Protein AF-A0A521UAE3-F1 (afdb_monomer)

Radius of gyration: 20.03 Å; Cα contacts (8 Å, |Δi|>4): 117; chains: 1; bounding box: 57×24×46 Å

Structure (mmCIF, N/CA/C/O backbone):
data_AF-A0A521UAE3-F1
#
_entry.id   AF-A0A521UAE3-F1
#
loop_
_atom_site.group_PDB
_atom_site.id
_atom_site.type_symbol
_atom_site.label_atom_id
_atom_site.label_alt_id
_atom_site.label_comp_id
_atom_site.label_asym_id
_atom_site.label_entity_id
_atom_site.label_seq_id
_atom_site.pdbx_PDB_ins_code
_atom_site.Cartn_x
_atom_site.Cartn_y
_atom_site.Cartn_z
_atom_site.occupancy
_atom_site.B_iso_or_equiv
_atom_site.auth_seq_id
_atom_site.auth_comp_id
_atom_site.auth_asym_id
_atom_site.auth_atom_id
_atom_site.pdbx_PDB_model_num
ATOM 1 N N . MET A 1 1 ? -32.110 -10.353 19.667 1.00 49.69 1 MET A N 1
ATOM 2 C CA . MET A 1 1 ? -31.550 -10.162 18.312 1.00 49.69 1 MET A CA 1
ATOM 3 C C . MET A 1 1 ? -30.047 -10.007 18.468 1.00 49.69 1 MET A C 1
ATOM 5 O O . MET A 1 1 ? -29.637 -9.076 19.147 1.00 49.69 1 MET A O 1
ATOM 9 N N . ALA A 1 2 ? -29.247 -10.955 17.979 1.00 58.59 2 ALA A N 1
ATOM 10 C CA . ALA A 1 2 ? -27.790 -10.883 18.096 1.00 58.59 2 ALA A CA 1
ATOM 11 C C . ALA A 1 2 ? -27.262 -9.827 17.115 1.00 58.59 2 ALA A C 1
ATOM 13 O O . ALA A 1 2 ? -27.478 -9.950 15.913 1.00 58.59 2 ALA A O 1
ATOM 14 N N . GLN A 1 3 ? -26.626 -8.775 17.629 1.00 68.06 3 GLN A N 1
ATOM 15 C CA . GLN A 1 3 ? -25.925 -7.787 16.812 1.00 68.06 3 GLN A CA 1
ATOM 16 C C . GLN A 1 3 ? -24.467 -8.231 16.737 1.00 68.06 3 GLN A C 1
ATOM 18 O O . GLN A 1 3 ? -23.795 -8.321 17.764 1.00 68.06 3 GLN A O 1
ATOM 23 N N . ILE A 1 4 ? -24.012 -8.607 15.545 1.00 73.38 4 ILE A N 1
ATOM 24 C CA . ILE A 1 4 ? -22.643 -9.074 15.333 1.00 73.38 4 ILE A CA 1
ATOM 25 C C . ILE A 1 4 ? -21.811 -7.860 14.931 1.00 73.38 4 ILE A C 1
ATOM 27 O O . ILE A 1 4 ? -22.004 -7.304 13.853 1.00 73.38 4 ILE A O 1
ATOM 31 N N . THR A 1 5 ? -20.899 -7.451 15.809 1.00 79.81 5 THR A N 1
ATOM 32 C CA . THR A 1 5 ? -19.968 -6.350 15.550 1.00 79.81 5 THR A CA 1
ATOM 33 C C . THR A 1 5 ? -18.607 -6.924 15.196 1.00 79.81 5 THR A C 1
ATOM 35 O O . THR A 1 5 ? -17.999 -7.644 15.986 1.00 79.81 5 THR A O 1
ATOM 38 N N . TYR A 1 6 ? -18.120 -6.588 14.008 1.00 77.25 6 TYR A N 1
ATOM 39 C CA . TYR A 1 6 ? -16.789 -6.940 13.540 1.00 77.25 6 TYR A CA 1
ATOM 40 C C . TYR A 1 6 ? -15.845 -5.782 13.841 1.00 77.25 6 TYR A C 1
ATOM 42 O O . TYR A 1 6 ? -16.052 -4.666 13.361 1.00 77.25 6 TYR A O 1
ATOM 50 N N . GLN A 1 7 ? -14.814 -6.050 14.636 1.00 79.44 7 GLN A N 1
ATOM 51 C CA . GLN A 1 7 ? -13.754 -5.097 14.939 1.00 79.44 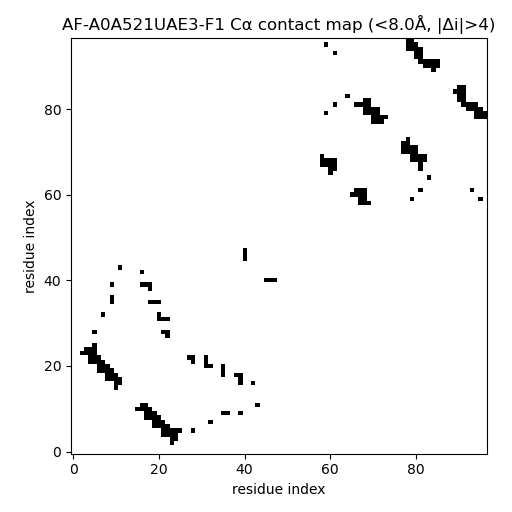7 GLN A CA 1
ATOM 52 C C . GLN A 1 7 ? -12.437 -5.604 14.361 1.00 79.44 7 GLN A C 1
ATOM 54 O O . GLN A 1 7 ? -12.053 -6.747 14.601 1.00 79.44 7 GLN A O 1
ATOM 59 N N . VAL A 1 8 ? -11.743 -4.744 13.619 1.00 79.69 8 VAL A N 1
ATOM 60 C CA . VAL A 1 8 ? -10.390 -5.006 13.128 1.00 79.69 8 VAL A CA 1
ATOM 61 C C . VAL A 1 8 ? -9.474 -3.891 13.598 1.00 79.69 8 VAL A C 1
ATOM 63 O O . VAL A 1 8 ? -9.773 -2.716 13.392 1.00 79.69 8 VAL A O 1
ATOM 66 N N . THR A 1 9 ? -8.360 -4.269 14.216 1.00 77.56 9 THR A N 1
ATOM 67 C CA . THR A 1 9 ? -7.340 -3.343 14.704 1.00 77.56 9 THR A CA 1
ATOM 68 C C . THR A 1 9 ? -6.030 -3.638 13.983 1.00 77.56 9 THR A C 1
ATOM 70 O O . THR A 1 9 ? -5.554 -4.770 13.999 1.00 77.56 9 THR A O 1
ATOM 73 N N . LEU A 1 10 ? -5.477 -2.620 13.328 1.00 74.38 10 LEU A N 1
ATOM 74 C CA . LEU A 1 10 ? -4.158 -2.631 12.702 1.00 74.38 10 LEU A CA 1
ATOM 75 C C . LEU A 1 10 ? -3.235 -1.782 13.571 1.00 74.38 10 LEU A C 1
ATOM 77 O O . LEU A 1 10 ? -3.505 -0.597 13.757 1.00 74.38 10 LEU A O 1
ATOM 81 N N . SER A 1 11 ? -2.173 -2.380 14.097 1.00 76.12 11 SER A N 1
ATOM 82 C CA . SER A 1 11 ? -1.199 -1.703 14.955 1.00 76.12 11 SER A CA 1
ATOM 83 C C . SER A 1 11 ? 0.185 -1.805 14.334 1.00 76.12 11 SER A C 1
ATOM 85 O O . SER A 1 11 ? 0.518 -2.841 13.760 1.00 76.12 11 SER A O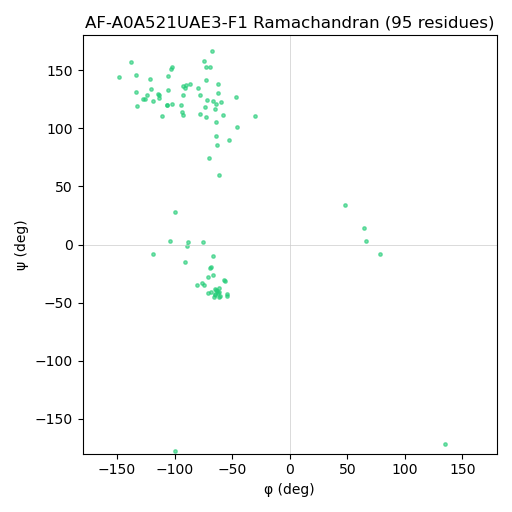 1
ATOM 87 N N . THR A 1 12 ? 0.985 -0.747 14.448 1.00 74.12 12 THR A N 1
ATOM 88 C CA . THR A 1 12 ? 2.388 -0.779 14.022 1.00 74.12 12 THR A CA 1
ATOM 89 C C . THR A 1 12 ? 3.246 -1.608 14.974 1.00 74.12 12 THR A C 1
ATOM 91 O O . THR A 1 12 ? 2.947 -1.692 16.165 1.00 74.12 12 THR A O 1
ATOM 94 N N . ASP A 1 13 ? 4.338 -2.177 14.456 1.00 68.69 13 ASP A N 1
ATOM 95 C CA . ASP A 1 13 ? 5.398 -2.833 15.244 1.00 68.69 13 ASP A CA 1
ATOM 96 C C . ASP A 1 13 ? 5.960 -1.894 16.330 1.00 68.69 13 ASP A C 1
ATOM 98 O O . ASP A 1 13 ? 6.051 -2.263 17.498 1.00 68.69 13 ASP A O 1
ATOM 102 N N . ASP A 1 14 ? 6.184 -0.624 15.981 1.00 69.25 14 ASP A N 1
ATOM 103 C CA . ASP A 1 14 ? 6.570 0.435 16.918 1.00 69.25 14 ASP A CA 1
ATOM 104 C C . ASP A 1 14 ? 5.488 0.820 17.952 1.00 69.25 14 ASP A C 1
ATOM 106 O O . ASP A 1 14 ? 5.745 1.648 18.829 1.00 69.25 14 ASP A O 1
ATOM 110 N N . GLY A 1 15 ? 4.246 0.341 17.811 1.00 69.50 15 GLY A N 1
ATOM 111 C CA . GLY A 1 15 ? 3.106 0.692 18.671 1.00 69.50 15 GLY A CA 1
ATOM 112 C C . GLY A 1 15 ? 2.631 2.153 18.590 1.00 69.50 15 GLY A C 1
ATOM 113 O O . GLY A 1 15 ? 1.717 2.544 19.314 1.00 69.50 15 GLY A O 1
ATOM 114 N N . LYS A 1 16 ? 3.230 2.977 17.722 1.00 69.31 16 LYS A N 1
ATOM 115 C CA . LYS A 1 16 ? 2.948 4.423 17.593 1.00 69.31 16 LYS A CA 1
ATOM 116 C C . LYS A 1 16 ? 1.587 4.731 16.972 1.00 69.31 16 LYS A C 1
ATOM 118 O O . LYS A 1 16 ? 1.019 5.783 17.251 1.00 69.31 16 LYS A O 1
ATOM 123 N N . PHE A 1 17 ? 1.071 3.833 16.137 1.00 73.00 17 PHE A N 1
ATOM 124 C CA . PHE A 1 17 ? -0.179 4.034 15.418 1.00 73.00 17 PHE A CA 1
ATOM 125 C C . PHE A 1 17 ? -1.047 2.785 15.521 1.00 73.00 17 PHE A C 1
ATOM 127 O O . PHE A 1 17 ? -0.586 1.670 15.276 1.00 73.00 17 PHE A O 1
ATOM 134 N N . ALA A 1 18 ? -2.314 2.986 15.876 1.00 73.06 18 ALA A N 1
ATOM 135 C CA . ALA A 1 18 ? -3.323 1.941 15.913 1.00 73.06 18 ALA A CA 1
ATOM 136 C C . ALA A 1 18 ? -4.585 2.445 15.211 1.00 73.06 18 ALA A C 1
ATOM 138 O O . ALA A 1 18 ? -5.193 3.430 15.633 1.00 73.06 18 ALA A O 1
ATOM 139 N N . VAL A 1 19 ? -4.984 1.769 14.138 1.00 77.50 19 VAL A N 1
ATOM 140 C CA . VAL A 1 19 ? -6.205 2.072 13.388 1.00 77.50 19 VAL A CA 1
ATOM 141 C C . VAL A 1 19 ? -7.225 0.989 13.699 1.00 77.50 19 VAL A C 1
ATOM 143 O O . VAL A 1 19 ? -6.985 -0.191 13.449 1.00 77.50 19 VAL A O 1
ATOM 146 N N . THR A 1 20 ? -8.369 1.384 14.255 1.00 78.00 20 THR A N 1
ATOM 147 C CA . THR A 1 20 ? -9.461 0.460 14.580 1.00 78.00 20 THR A CA 1
ATOM 148 C C . THR A 1 20 ? -10.670 0.766 13.713 1.00 78.00 20 THR A C 1
ATOM 150 O O . THR A 1 20 ? -11.157 1.893 13.690 1.00 78.00 20 THR A O 1
ATOM 153 N N . ALA A 1 21 ? -11.168 -0.251 13.019 1.00 77.75 21 ALA A N 1
ATOM 154 C CA . ALA A 1 21 ? -12.393 -0.193 12.242 1.00 77.75 21 ALA A CA 1
ATOM 155 C C . ALA A 1 21 ? -13.444 -1.109 12.875 1.00 77.75 21 ALA A C 1
ATOM 157 O O . ALA A 1 21 ? -13.179 -2.285 13.125 1.00 77.75 21 ALA A O 1
ATOM 158 N N . GLN A 1 22 ? -14.639 -0.572 13.124 1.00 77.50 22 GLN A N 1
ATOM 159 C CA . GLN A 1 22 ? -15.781 -1.310 13.661 1.00 77.50 22 GLN A CA 1
ATOM 160 C C . GLN A 1 22 ? -16.945 -1.231 12.678 1.00 77.50 22 GLN A C 1
ATOM 162 O O . GLN A 1 22 ? -17.267 -0.160 12.165 1.00 77.50 22 GLN A O 1
ATOM 167 N N . THR A 1 23 ? -17.587 -2.361 12.406 1.00 78.81 23 THR A N 1
ATOM 168 C CA . THR A 1 23 ? -18.784 -2.396 11.564 1.00 78.81 23 THR A CA 1
ATOM 169 C C . THR A 1 23 ? -19.734 -3.506 11.996 1.00 78.81 23 THR A C 1
ATOM 171 O O . THR A 1 23 ? -19.306 -4.575 12.424 1.00 78.81 23 THR A O 1
ATOM 174 N N . GLY A 1 24 ? -21.037 -3.238 11.900 1.00 78.38 24 GLY A N 1
ATOM 175 C CA . GLY A 1 24 ? -22.100 -4.213 12.165 1.00 78.38 24 GLY A CA 1
ATOM 176 C C . GLY A 1 24 ? -22.501 -5.040 10.939 1.00 78.38 24 GLY A C 1
ATOM 177 O O . GLY A 1 24 ? -23.437 -5.828 11.026 1.00 78.38 24 GLY A O 1
ATOM 178 N N . ASP A 1 25 ? -21.833 -4.843 9.796 1.00 77.56 25 ASP A N 1
ATOM 179 C CA . ASP A 1 25 ? -22.155 -5.511 8.537 1.00 77.56 25 ASP A CA 1
ATOM 180 C C . ASP A 1 25 ? -20.921 -6.230 7.943 1.00 77.56 25 ASP A C 1
ATOM 182 O O . ASP A 1 25 ? -19.886 -5.595 7.716 1.00 77.56 25 ASP A O 1
ATOM 186 N N . PRO A 1 26 ? -21.004 -7.543 7.650 1.00 71.00 26 PRO A N 1
ATOM 187 C CA . PRO A 1 26 ? -19.870 -8.336 7.173 1.00 71.00 26 PRO A CA 1
ATOM 188 C C . PRO A 1 26 ? -19.368 -7.940 5.774 1.00 71.00 26 PRO A C 1
ATOM 190 O O . PRO A 1 26 ? -18.192 -8.145 5.474 1.00 71.00 26 PRO A O 1
ATOM 193 N N . GLN A 1 27 ? -20.208 -7.362 4.906 1.00 73.75 27 GLN A N 1
ATOM 194 C CA . GLN A 1 27 ? -19.756 -6.871 3.593 1.00 73.75 27 GLN A CA 1
ATOM 195 C C . GLN A 1 27 ? -18.962 -5.568 3.728 1.00 73.75 27 GLN A C 1
ATOM 197 O O . GLN A 1 27 ? -17.962 -5.349 3.038 1.00 73.75 27 GLN A O 1
ATOM 202 N N . SER A 1 28 ? -19.360 -4.732 4.679 1.00 76.62 28 SER A N 1
ATOM 203 C CA . SER A 1 28 ? -18.712 -3.462 4.987 1.00 76.62 28 SER A CA 1
ATOM 204 C C . SER A 1 28 ? -17.328 -3.636 5.622 1.00 76.62 28 SER A C 1
ATOM 206 O O . SER A 1 28 ? -16.493 -2.740 5.488 1.00 76.62 28 SER A O 1
ATOM 208 N N . VAL A 1 29 ? -17.025 -4.805 6.207 1.00 77.56 29 VAL A N 1
ATOM 209 C CA . VAL A 1 29 ? -15.699 -5.131 6.775 1.00 77.56 29 VAL A CA 1
ATOM 210 C C . VAL A 1 29 ? -14.585 -4.944 5.748 1.00 77.56 29 VAL A C 1
ATOM 212 O O . VAL A 1 29 ? -13.572 -4.329 6.060 1.00 77.56 29 VAL A O 1
ATOM 215 N N . LYS A 1 30 ? -14.766 -5.402 4.501 1.00 75.31 30 LYS A N 1
ATOM 216 C CA . LYS A 1 30 ? -13.731 -5.278 3.456 1.00 75.31 30 LYS A CA 1
ATOM 217 C C . LYS A 1 30 ? -13.412 -3.821 3.122 1.00 75.31 30 LYS A C 1
ATOM 219 O O . LYS A 1 30 ? -12.251 -3.471 2.930 1.00 75.31 30 LYS A O 1
ATOM 224 N N . ARG A 1 31 ? -14.439 -2.968 3.070 1.00 77.38 31 ARG A N 1
ATOM 225 C CA . ARG A 1 31 ? -14.285 -1.532 2.782 1.00 77.38 31 ARG A CA 1
ATOM 226 C C . ARG A 1 31 ? -13.628 -0.810 3.952 1.00 77.38 31 ARG A C 1
ATOM 228 O O . ARG A 1 31 ? -12.734 0.003 3.744 1.00 77.38 31 ARG A O 1
ATOM 235 N N . ALA A 1 32 ? -14.039 -1.153 5.170 1.00 79.88 32 ALA A N 1
ATOM 236 C CA . ALA A 1 32 ? -13.462 -0.612 6.390 1.00 79.88 32 ALA A CA 1
ATOM 237 C C . ALA A 1 32 ? -11.984 -1.016 6.541 1.00 79.88 32 ALA A C 1
ATOM 239 O O . ALA A 1 32 ? -11.156 -0.182 6.891 1.00 79.88 32 ALA A O 1
ATOM 240 N N . LEU A 1 33 ? -11.635 -2.255 6.176 1.00 78.31 33 LEU A N 1
ATOM 241 C CA . LEU A 1 33 ? -10.257 -2.745 6.147 1.00 78.31 33 LEU A CA 1
ATOM 242 C C . LEU A 1 33 ? -9.406 -2.017 5.098 1.00 78.31 33 LEU A C 1
ATOM 244 O O . LEU A 1 33 ? -8.278 -1.635 5.389 1.00 78.31 33 LEU A O 1
ATOM 248 N N . ALA A 1 34 ? -9.945 -1.801 3.893 1.00 78.69 34 ALA A N 1
ATOM 249 C CA . ALA A 1 34 ? -9.250 -1.067 2.836 1.00 78.69 34 ALA A CA 1
ATOM 250 C C . ALA A 1 34 ? -8.932 0.376 3.263 1.00 78.69 34 ALA A C 1
ATOM 252 O O . ALA A 1 34 ? -7.806 0.834 3.087 1.00 78.69 34 ALA A O 1
ATOM 253 N N . GLY A 1 35 ? -9.896 1.061 3.890 1.00 78.19 35 GLY A N 1
ATOM 254 C CA . GLY A 1 35 ? -9.683 2.401 4.442 1.00 78.19 35 GLY A CA 1
ATOM 255 C C . GLY A 1 35 ? -8.690 2.412 5.606 1.00 78.19 35 GLY A C 1
ATOM 256 O O . GLY A 1 35 ? -7.776 3.231 5.623 1.00 78.19 35 GLY A O 1
ATOM 257 N N . ALA A 1 36 ? -8.815 1.469 6.545 1.00 79.00 36 ALA A N 1
ATOM 258 C CA . ALA A 1 36 ? -7.900 1.359 7.679 1.00 79.00 36 ALA A CA 1
ATOM 259 C C . ALA A 1 36 ? -6.454 1.098 7.231 1.00 79.00 36 ALA A C 1
ATOM 261 O O . ALA A 1 36 ? -5.524 1.671 7.794 1.00 79.00 36 ALA A O 1
ATOM 262 N N . ARG A 1 37 ? -6.271 0.292 6.178 1.00 77.94 37 ARG A N 1
ATOM 263 C CA . ARG A 1 37 ? -4.962 0.032 5.578 1.00 77.94 37 ARG A CA 1
ATOM 264 C C . ARG A 1 37 ? -4.380 1.259 4.887 1.00 77.94 37 ARG A C 1
ATOM 266 O O . ARG A 1 37 ? -3.206 1.533 5.063 1.00 77.94 37 ARG A O 1
ATOM 273 N N . GLN A 1 38 ? -5.193 2.035 4.175 1.00 77.94 38 GLN A N 1
ATOM 274 C CA . GLN A 1 38 ? -4.719 3.267 3.542 1.00 77.94 38 GLN A CA 1
ATOM 275 C C . GLN A 1 38 ? -4.226 4.296 4.572 1.00 77.94 38 GLN A C 1
ATOM 277 O O . GLN A 1 38 ? -3.186 4.912 4.367 1.00 77.94 38 GLN A O 1
ATOM 282 N N . ILE A 1 39 ? -4.949 4.452 5.686 1.00 79.88 39 ILE A N 1
ATOM 283 C CA . ILE A 1 39 ? -4.538 5.331 6.791 1.00 79.88 39 ILE A CA 1
ATOM 284 C C . ILE A 1 39 ? -3.248 4.804 7.431 1.00 79.88 39 ILE A C 1
ATOM 286 O O . ILE A 1 39 ? -2.337 5.572 7.716 1.00 79.88 39 ILE A O 1
ATOM 290 N N . TYR A 1 40 ? -3.152 3.490 7.632 1.00 74.94 40 TYR A N 1
ATOM 291 C CA . TYR A 1 40 ? -1.951 2.854 8.166 1.00 74.94 40 TYR A CA 1
ATOM 292 C C . TYR A 1 40 ? -0.724 3.062 7.259 1.00 74.94 40 TYR A C 1
ATOM 294 O O . TYR A 1 40 ? 0.334 3.441 7.757 1.00 74.94 40 TYR A O 1
ATOM 302 N N . ASP A 1 41 ? -0.863 2.881 5.943 1.00 75.12 41 ASP A N 1
ATOM 303 C CA . ASP A 1 41 ? 0.212 3.099 4.962 1.00 75.12 41 ASP A CA 1
ATOM 304 C C . ASP A 1 41 ? 0.683 4.568 4.969 1.00 75.12 41 ASP A C 1
ATOM 306 O O . ASP A 1 41 ? 1.879 4.848 4.918 1.00 75.12 41 ASP A O 1
ATOM 310 N N . GLU A 1 42 ? -0.250 5.522 5.081 1.00 73.69 42 GLU A N 1
ATOM 311 C CA . GLU A 1 42 ? 0.072 6.953 5.166 1.00 73.69 42 GLU A CA 1
ATOM 312 C C . GLU A 1 42 ? 0.857 7.297 6.443 1.00 73.69 42 GLU A C 1
ATOM 314 O O . GLU A 1 42 ? 1.789 8.099 6.401 1.00 73.69 42 GLU A O 1
ATOM 319 N N . LEU A 1 43 ? 0.523 6.658 7.568 1.00 74.12 43 LEU A N 1
ATOM 320 C CA . LEU A 1 43 ? 1.189 6.877 8.856 1.00 74.12 43 LEU A CA 1
ATOM 321 C C . LEU A 1 43 ? 2.561 6.200 8.953 1.00 74.12 43 LEU A C 1
ATOM 323 O O . LEU A 1 43 ? 3.454 6.708 9.630 1.00 74.12 43 LEU A O 1
ATOM 327 N N . THR A 1 44 ? 2.727 5.049 8.307 1.00 70.19 44 THR A N 1
ATOM 328 C CA . THR A 1 44 ? 3.971 4.263 8.346 1.00 70.19 44 THR A CA 1
ATOM 329 C C . THR A 1 44 ? 4.945 4.620 7.233 1.00 70.19 44 THR A C 1
ATOM 331 O O . THR A 1 44 ? 6.121 4.270 7.316 1.00 70.19 44 THR A O 1
ATOM 334 N N . GLY A 1 45 ? 4.487 5.332 6.200 1.00 62.44 45 GLY A N 1
ATOM 335 C CA . GLY A 1 45 ? 5.306 5.651 5.036 1.00 62.44 45 GLY A CA 1
ATOM 336 C C . GLY A 1 45 ? 5.724 4.411 4.242 1.00 62.44 45 GLY A C 1
ATOM 337 O O . GLY A 1 45 ? 6.623 4.509 3.405 1.00 62.44 45 GLY A O 1
ATOM 338 N N . GLU A 1 46 ? 5.096 3.254 4.483 1.00 54.12 46 GLU A N 1
ATOM 339 C CA . GLU A 1 46 ?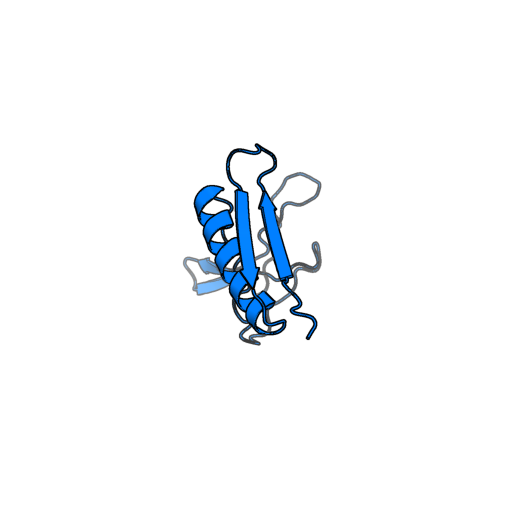 5.314 2.061 3.676 1.00 54.12 46 GLU A CA 1
ATOM 340 C C . GLU A 1 46 ? 4.794 2.350 2.257 1.00 54.12 46 GLU A C 1
ATOM 342 O O . GLU A 1 46 ? 3.608 2.645 2.069 1.00 54.12 46 GLU A O 1
ATOM 347 N N . PRO A 1 47 ? 5.662 2.341 1.226 1.00 49.19 47 PRO A N 1
ATOM 348 C CA . PRO A 1 47 ? 5.238 2.678 -0.117 1.00 49.19 47 PRO A CA 1
ATOM 349 C C . PRO A 1 47 ? 4.224 1.639 -0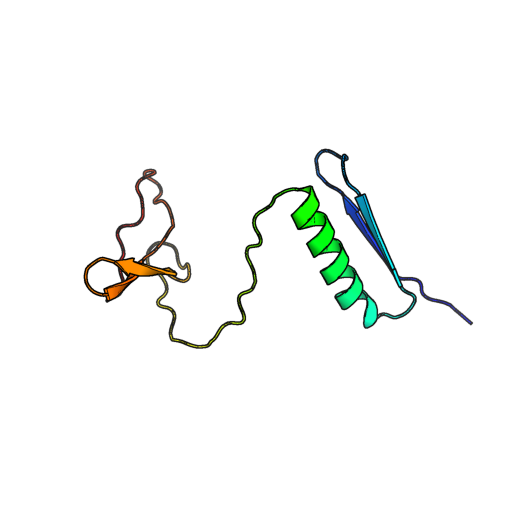.580 1.00 49.19 47 PRO A C 1
ATOM 351 O O . PRO A 1 47 ? 4.529 0.448 -0.672 1.00 49.19 47 PRO A O 1
ATOM 354 N N . GLN A 1 48 ? 3.023 2.120 -0.906 1.00 47.34 48 GLN A N 1
ATOM 355 C CA . GLN A 1 48 ? 1.973 1.346 -1.547 1.00 47.34 48 GLN A CA 1
ATOM 356 C C . GLN A 1 48 ? 2.556 0.542 -2.713 1.00 47.34 48 GLN A C 1
ATOM 358 O O . GLN A 1 48 ? 2.710 1.041 -3.832 1.00 47.34 48 GLN A O 1
ATOM 363 N N . SER A 1 49 ? 2.783 -0.747 -2.481 1.00 45.81 49 SER A N 1
ATOM 364 C CA . SER A 1 49 ? 2.756 -1.739 -3.544 1.00 45.81 49 SER A CA 1
ATOM 365 C C . SER A 1 49 ? 1.294 -1.857 -3.945 1.00 45.81 49 SER A C 1
ATOM 367 O O . SER A 1 49 ? 0.593 -2.774 -3.525 1.00 45.81 49 SER A O 1
ATOM 369 N N . LYS A 1 50 ? 0.787 -0.847 -4.663 1.00 45.59 50 LYS A N 1
ATOM 370 C CA . LYS A 1 50 ? -0.556 -0.869 -5.233 1.00 45.59 50 LYS A CA 1
ATOM 371 C C . LYS A 1 50 ? -0.713 -2.229 -5.914 1.00 45.59 50 LYS A C 1
ATOM 373 O O . LYS A 1 50 ? 0.115 -2.540 -6.776 1.00 45.59 50 LYS A O 1
ATOM 378 N N . PRO A 1 51 ? -1.760 -3.013 -5.618 1.00 43.94 51 PRO A N 1
ATOM 379 C CA . PRO A 1 51 ? -2.275 -3.955 -6.590 1.00 43.94 51 PRO A CA 1
ATOM 380 C C . PRO A 1 51 ? -2.764 -3.082 -7.743 1.00 43.94 51 PRO A C 1
ATOM 382 O O . PRO A 1 51 ? -3.891 -2.592 -7.755 1.00 43.94 51 PRO A O 1
ATOM 385 N N . LYS A 1 52 ? -1.849 -2.741 -8.652 1.00 46.47 52 LYS A N 1
ATOM 386 C CA . LYS A 1 52 ? -2.200 -2.120 -9.912 1.00 46.47 52 LYS A CA 1
ATOM 387 C C . LYS A 1 52 ? -3.005 -3.204 -10.598 1.00 46.47 52 LYS A C 1
ATOM 389 O O . LYS A 1 52 ? -2.446 -4.241 -10.950 1.00 46.47 52 LYS A O 1
ATOM 394 N N . GLU A 1 53 ? -4.315 -2.989 -10.621 1.00 44.41 53 GLU A N 1
ATOM 395 C CA . GLU A 1 53 ? -5.278 -3.716 -11.428 1.00 44.41 53 GLU A CA 1
ATOM 396 C C . GLU A 1 53 ? -4.566 -4.171 -12.699 1.00 44.41 53 GLU A C 1
ATOM 398 O O . GLU A 1 53 ? -4.066 -3.348 -13.474 1.00 44.41 53 GLU A O 1
ATOM 403 N N . GLN A 1 54 ? -4.367 -5.486 -12.784 1.00 43.41 54 GLN A N 1
ATOM 404 C CA . GLN A 1 54 ? -3.638 -6.136 -13.854 1.00 43.41 54 GLN A CA 1
ATOM 405 C C . GLN A 1 54 ? -4.433 -5.886 -15.128 1.00 43.41 54 GLN A C 1
ATOM 407 O O . GLN A 1 54 ? -5.351 -6.629 -15.464 1.00 43.41 54 GLN A O 1
ATOM 412 N N . ILE A 1 55 ? -4.076 -4.825 -15.847 1.00 42.81 55 ILE A N 1
ATOM 413 C CA . ILE A 1 55 ? -4.251 -4.828 -17.287 1.00 42.81 55 ILE A CA 1
ATOM 414 C C . ILE A 1 55 ? -3.442 -6.046 -17.735 1.00 42.81 55 ILE A C 1
ATOM 416 O O . ILE A 1 55 ? -2.225 -6.076 -17.550 1.00 42.81 55 ILE A O 1
ATOM 420 N N . GLN A 1 56 ? -4.147 -7.074 -18.207 1.00 47.75 56 GLN A N 1
ATOM 421 C CA . GLN A 1 56 ? -3.627 -8.258 -18.895 1.00 47.75 56 GLN A CA 1
ATOM 422 C C . GLN A 1 56 ? -2.924 -7.836 -20.195 1.00 47.75 56 GLN A C 1
ATOM 424 O O . GLN A 1 56 ? -3.322 -8.187 -21.297 1.00 47.75 56 GLN A O 1
ATOM 429 N N . GLU A 1 57 ? -1.896 -7.007 -20.082 1.00 55.38 57 GLU A N 1
ATOM 430 C CA . GLU A 1 57 ? -0.801 -7.018 -21.032 1.00 55.38 57 GLU A CA 1
ATOM 431 C C . GLU A 1 57 ? 0.078 -8.196 -20.599 1.00 55.38 57 GLU A C 1
ATOM 433 O O . GLU A 1 57 ? 0.298 -8.373 -19.403 1.00 55.38 57 GLU A O 1
ATOM 438 N N . ASP A 1 58 ? 0.527 -9.036 -21.530 1.00 69.06 58 ASP A N 1
ATOM 439 C CA . ASP A 1 58 ? 1.504 -10.103 -21.287 1.00 69.06 58 ASP A CA 1
ATOM 440 C C . ASP A 1 58 ? 2.750 -9.512 -20.597 1.00 69.06 58 ASP A C 1
ATOM 442 O O . ASP A 1 58 ? 3.670 -9.017 -21.250 1.00 69.06 58 ASP A O 1
ATOM 446 N N . ILE A 1 59 ? 2.759 -9.474 -19.261 1.00 77.75 59 ILE A N 1
ATOM 447 C CA . ILE A 1 59 ? 3.910 -9.018 -18.485 1.00 77.75 59 ILE A CA 1
ATOM 448 C C . ILE A 1 59 ? 4.896 -10.186 -18.486 1.00 77.75 59 ILE A C 1
ATOM 450 O O . ILE A 1 59 ? 4.606 -11.213 -17.864 1.00 77.75 59 ILE A O 1
ATOM 454 N N . PRO A 1 60 ? 6.062 -10.062 -19.143 1.00 80.75 60 PRO A N 1
ATOM 455 C CA . PRO A 1 60 ? 7.049 -11.122 -19.117 1.00 80.75 60 PRO A CA 1
ATOM 456 C C . PRO A 1 60 ? 7.525 -11.338 -17.680 1.00 80.75 60 PRO A C 1
ATOM 458 O O . PRO A 1 60 ? 7.750 -10.395 -16.914 1.00 80.75 60 PRO A O 1
ATOM 461 N N . VAL A 1 61 ? 7.664 -12.606 -17.311 1.00 84.38 61 VAL A N 1
ATOM 462 C CA . VAL A 1 61 ? 8.203 -13.023 -16.018 1.00 84.38 61 VAL A CA 1
ATOM 463 C C . VAL A 1 61 ? 9.702 -13.243 -16.178 1.00 84.38 61 VAL A C 1
ATOM 465 O O . VAL A 1 61 ? 10.154 -13.839 -17.155 1.00 84.38 61 VAL A O 1
ATOM 468 N N . CYS A 1 62 ? 10.492 -12.760 -15.221 1.00 84.81 62 CYS A N 1
ATOM 469 C CA . CYS A 1 62 ? 11.925 -13.027 -15.214 1.00 84.81 62 CYS A CA 1
ATOM 470 C C . CYS A 1 62 ? 12.182 -14.504 -14.849 1.00 84.81 62 CYS A C 1
ATOM 472 O O . CYS A 1 62 ? 11.753 -14.906 -13.767 1.00 84.81 62 CYS A O 1
ATOM 474 N N . PRO A 1 63 ? 12.907 -15.294 -15.667 1.00 82.75 63 PRO A N 1
ATOM 475 C CA . PRO A 1 63 ? 13.165 -16.712 -15.390 1.00 82.75 63 PRO A CA 1
ATOM 476 C C . PRO A 1 63 ? 14.096 -16.943 -14.188 1.00 82.75 63 PRO A C 1
ATOM 478 O O . PRO A 1 63 ? 14.095 -18.025 -13.617 1.00 82.75 63 PRO A O 1
ATOM 481 N N . GLU A 1 64 ? 14.866 -15.926 -13.787 1.00 82.00 64 GLU A N 1
ATOM 482 C CA . GLU A 1 64 ? 15.805 -16.013 -12.658 1.00 82.00 64 GLU A CA 1
ATOM 483 C C . GLU A 1 64 ? 15.101 -15.845 -11.300 1.00 82.00 64 GLU A C 1
ATOM 485 O O . GLU A 1 64 ? 15.484 -16.464 -10.313 1.00 82.00 64 GLU A O 1
ATOM 490 N N . HIS A 1 65 ? 14.066 -14.999 -11.234 1.00 81.62 65 HIS A N 1
ATOM 491 C CA . HIS A 1 65 ? 13.408 -14.618 -9.973 1.00 81.62 65 HIS A CA 1
ATOM 492 C C . HIS A 1 65 ? 11.929 -15.014 -9.907 1.00 81.62 65 HIS A C 1
ATOM 494 O O . HIS A 1 65 ? 11.289 -14.830 -8.871 1.00 81.62 65 HIS A O 1
ATOM 500 N N . ASN A 1 66 ? 11.358 -15.495 -11.015 1.00 83.56 66 ASN A N 1
ATOM 501 C CA . ASN A 1 66 ? 9.925 -15.729 -11.190 1.00 83.56 66 ASN A CA 1
ATOM 502 C C . ASN A 1 66 ? 9.053 -14.539 -10.744 1.00 83.56 66 ASN A C 1
ATOM 504 O O . ASN A 1 66 ? 7.951 -14.713 -10.228 1.00 83.56 66 ASN A O 1
ATOM 508 N N . GLN A 1 67 ? 9.555 -13.316 -10.939 1.00 79.75 67 GLN A N 1
ATOM 509 C CA . GLN A 1 67 ? 8.847 -12.074 -10.629 1.00 79.75 67 GLN A CA 1
ATOM 510 C C . GLN A 1 67 ? 8.368 -11.387 -11.915 1.00 79.75 67 GLN A C 1
ATOM 512 O O . GLN A 1 67 ? 9.086 -11.427 -12.926 1.00 79.75 67 GLN A O 1
ATOM 517 N N . PRO A 1 68 ? 7.194 -10.727 -11.890 1.00 83.44 68 PRO A N 1
ATOM 518 C CA . PRO A 1 68 ? 6.721 -9.928 -13.013 1.00 83.44 68 PRO A CA 1
ATOM 519 C C . PRO A 1 68 ? 7.692 -8.774 -13.276 1.00 83.44 68 PRO A C 1
ATOM 521 O O . PRO A 1 68 ? 8.101 -8.055 -12.360 1.00 83.44 68 PRO A O 1
ATOM 524 N N . MET A 1 69 ? 8.092 -8.605 -14.534 1.00 86.00 69 MET A N 1
ATOM 525 C CA . MET A 1 69 ? 9.007 -7.535 -14.916 1.00 86.00 69 MET A CA 1
ATOM 526 C C . MET A 1 69 ? 8.301 -6.179 -14.924 1.00 86.00 69 MET A C 1
ATOM 528 O O . MET A 1 69 ? 7.082 -6.077 -15.061 1.00 86.00 69 MET A O 1
ATOM 532 N N . VAL A 1 70 ? 9.083 -5.107 -14.810 1.00 84.69 70 VAL A N 1
ATOM 533 C CA . VAL A 1 70 ? 8.561 -3.738 -14.838 1.00 84.69 70 VAL A CA 1
ATOM 534 C C . VAL A 1 70 ? 8.892 -3.100 -16.182 1.00 84.69 70 VAL A C 1
ATOM 536 O O . VAL A 1 70 ? 10.034 -3.167 -16.641 1.00 84.69 70 VAL A O 1
ATOM 539 N N . LYS A 1 71 ? 7.901 -2.452 -16.804 1.00 85.56 71 LYS A N 1
ATOM 540 C CA . LYS A 1 71 ? 8.082 -1.680 -18.039 1.00 85.56 71 LYS A CA 1
ATOM 541 C C . LYS A 1 71 ? 8.821 -0.382 -17.718 1.00 85.56 71 LYS A C 1
ATOM 543 O O . LYS A 1 71 ? 8.274 0.509 -17.072 1.00 85.56 71 LYS A O 1
ATOM 548 N N . GLN A 1 72 ? 10.068 -0.288 -18.153 1.00 83.25 72 GLN A N 1
ATOM 549 C CA . GLN A 1 72 ? 10.926 0.883 -18.007 1.00 83.25 72 GLN A CA 1
ATOM 550 C C . GLN A 1 72 ? 10.999 1.650 -19.327 1.00 83.25 72 GLN A C 1
ATOM 552 O O . GLN A 1 72 ? 10.840 1.073 -20.400 1.00 83.25 72 GLN A O 1
ATOM 557 N N . ARG A 1 73 ? 11.247 2.963 -19.267 1.00 85.38 73 ARG A N 1
ATOM 558 C CA . ARG A 1 73 ? 11.421 3.818 -20.450 1.00 85.38 73 ARG A CA 1
ATOM 559 C C . ARG A 1 73 ? 12.875 4.265 -20.549 1.00 85.38 73 ARG A C 1
ATOM 561 O O . ARG A 1 73 ? 13.334 5.060 -19.737 1.00 85.38 73 ARG A O 1
ATOM 568 N N . GLY A 1 74 ? 13.584 3.761 -21.553 1.00 84.38 74 GLY A N 1
ATOM 569 C CA . GLY A 1 74 ? 14.951 4.159 -21.879 1.00 84.38 74 GLY A CA 1
ATOM 570 C C . GLY A 1 74 ? 15.020 5.159 -23.030 1.00 84.38 74 GLY A C 1
ATOM 571 O O . GLY A 1 74 ? 14.008 5.545 -23.617 1.00 84.38 74 GLY A O 1
ATOM 572 N N . LYS A 1 75 ? 16.251 5.526 -23.402 1.00 86.12 75 LYS A N 1
ATOM 573 C CA . LYS A 1 75 ? 16.546 6.427 -24.532 1.00 86.12 75 LYS A CA 1
ATOM 574 C C . LYS A 1 75 ? 15.961 5.940 -25.868 1.00 86.12 75 LYS A C 1
ATOM 576 O O . LYS A 1 75 ? 15.613 6.763 -26.704 1.00 86.12 75 LYS A O 1
ATOM 581 N N . TYR A 1 76 ? 15.855 4.624 -26.055 1.00 83.31 76 TYR A N 1
ATOM 582 C CA . TYR A 1 76 ? 15.446 3.993 -27.316 1.00 83.31 76 TYR A CA 1
ATOM 583 C C . TYR A 1 76 ? 14.005 3.456 -27.319 1.00 83.31 76 TYR A C 1
ATOM 585 O O . TYR A 1 76 ? 13.588 2.867 -28.308 1.00 83.31 76 TYR A O 1
ATOM 593 N N . GLY A 1 77 ? 13.239 3.643 -26.239 1.00 86.12 77 GLY A N 1
ATOM 594 C CA . GLY A 1 77 ? 11.875 3.119 -26.124 1.00 86.12 77 GLY A CA 1
ATOM 595 C C . GLY A 1 77 ? 11.595 2.469 -24.773 1.00 86.12 77 GLY A C 1
ATOM 596 O O . GLY A 1 77 ? 12.388 2.578 -23.834 1.00 86.12 77 GLY A O 1
ATOM 597 N N . THR A 1 78 ? 10.438 1.819 -24.662 1.00 85.50 78 THR A N 1
ATOM 598 C CA . THR A 1 78 ? 10.074 1.049 -23.468 1.00 85.50 78 THR A CA 1
ATOM 599 C C . THR A 1 78 ? 10.604 -0.374 -23.550 1.00 85.50 78 THR A C 1
ATOM 601 O O . THR A 1 78 ? 10.481 -0.991 -24.600 1.00 85.50 78 THR A O 1
ATOM 604 N N . PHE A 1 79 ? 11.129 -0.899 -22.447 1.00 87.50 79 PHE A N 1
ATOM 605 C CA . PHE A 1 79 ? 11.612 -2.275 -22.331 1.00 87.50 79 PHE A CA 1
ATOM 606 C C . PHE A 1 79 ? 11.191 -2.876 -20.991 1.00 87.50 79 PHE A C 1
ATOM 608 O O . PHE A 1 79 ? 10.933 -2.151 -20.029 1.00 87.50 79 PHE A O 1
ATOM 615 N N . TRP A 1 80 ? 11.136 -4.199 -20.913 1.00 86.88 80 TRP A N 1
ATOM 616 C CA . TRP A 1 80 ? 10.864 -4.903 -19.666 1.00 86.88 80 TRP A CA 1
ATOM 617 C C . TRP A 1 80 ? 12.180 -5.245 -18.972 1.00 86.88 80 TRP A C 1
ATOM 619 O O . TRP A 1 80 ? 13.063 -5.853 -19.576 1.00 86.88 80 TRP A O 1
ATOM 629 N N . SER A 1 81 ? 12.315 -4.897 -17.691 1.00 86.44 81 SER A N 1
ATOM 630 C CA . SER A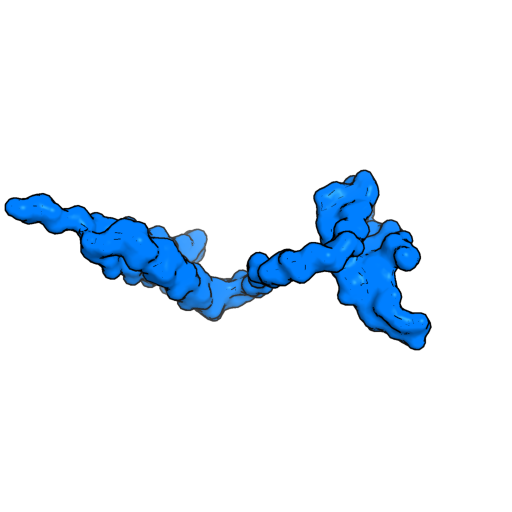 1 81 ? 13.481 -5.274 -16.876 1.00 86.44 81 SER A CA 1
ATOM 631 C C . SER A 1 81 ? 13.080 -5.811 -15.510 1.00 86.44 81 SER A C 1
ATOM 633 O O . SER A 1 81 ? 12.111 -5.340 -14.906 1.00 86.44 81 SER A O 1
ATOM 635 N N . CYS A 1 82 ? 13.853 -6.771 -15.004 1.00 87.12 82 CYS A N 1
ATOM 636 C CA . CYS A 1 82 ? 13.715 -7.252 -13.636 1.0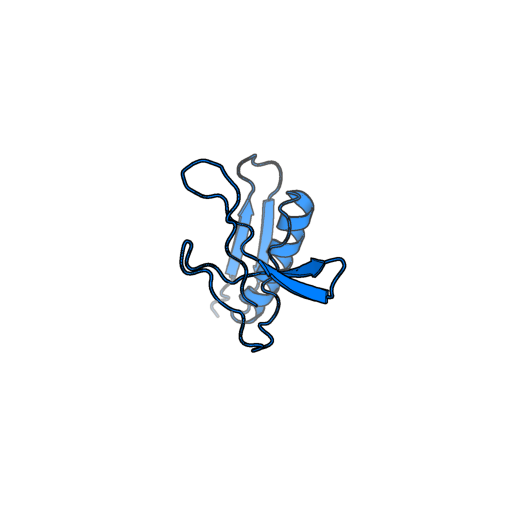0 87.12 82 CYS A CA 1
ATOM 637 C C . CYS A 1 82 ? 14.366 -6.253 -12.664 1.00 87.12 82 CYS A C 1
ATOM 639 O O . CYS A 1 82 ? 15.518 -5.874 -12.844 1.00 87.12 82 CYS A O 1
ATOM 641 N N . HIS A 1 83 ? 13.636 -5.829 -11.631 1.00 83.12 83 HIS A N 1
ATOM 642 C CA . HIS A 1 83 ? 14.133 -4.914 -10.593 1.00 83.12 83 HIS A CA 1
ATOM 643 C C . HIS A 1 83 ? 14.553 -5.671 -9.317 1.00 83.12 83 HIS A C 1
ATOM 645 O O . HIS A 1 83 ? 14.461 -5.148 -8.211 1.00 83.12 83 HIS A O 1
ATOM 651 N N . GLN A 1 84 ? 14.978 -6.929 -9.458 1.00 85.50 84 GLN A N 1
ATOM 652 C CA . GLN A 1 84 ? 15.425 -7.758 -8.340 1.00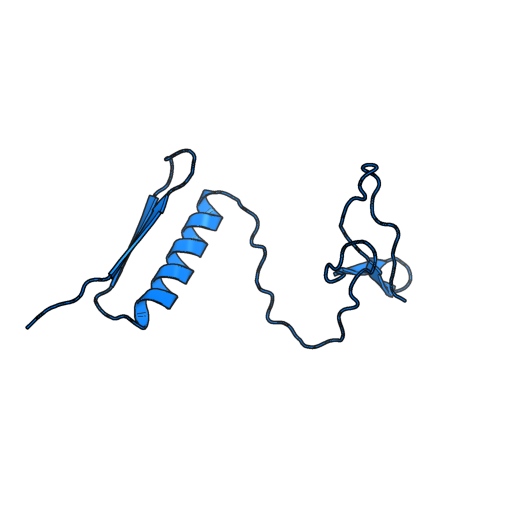 85.50 84 GLN A CA 1
ATOM 653 C C . GLN A 1 84 ? 16.955 -7.846 -8.309 1.00 85.50 84 GLN A C 1
ATOM 655 O O . GLN A 1 84 ? 17.617 -7.737 -9.344 1.00 85.50 84 GLN A O 1
ATOM 660 N N . LYS A 1 85 ? 17.523 -8.023 -7.112 1.00 83.56 85 LYS A N 1
ATOM 661 C CA . LYS A 1 85 ? 18.949 -8.316 -6.930 1.00 83.56 85 LYS A CA 1
ATOM 662 C C . LYS A 1 85 ? 19.179 -9.825 -6.942 1.00 83.56 85 LYS A C 1
ATOM 664 O O . LYS A 1 85 ? 18.437 -10.554 -6.287 1.00 83.56 85 LYS A O 1
ATOM 669 N N . ASN A 1 86 ? 20.233 -10.247 -7.629 1.00 82.75 86 ASN A N 1
ATOM 670 C CA . ASN A 1 86 ? 20.739 -11.612 -7.611 1.00 82.75 86 ASN A CA 1
ATOM 671 C C . ASN A 1 86 ? 21.327 -11.949 -6.228 1.00 82.75 86 ASN A C 1
ATOM 673 O O . ASN A 1 86 ? 21.614 -11.056 -5.424 1.00 82.7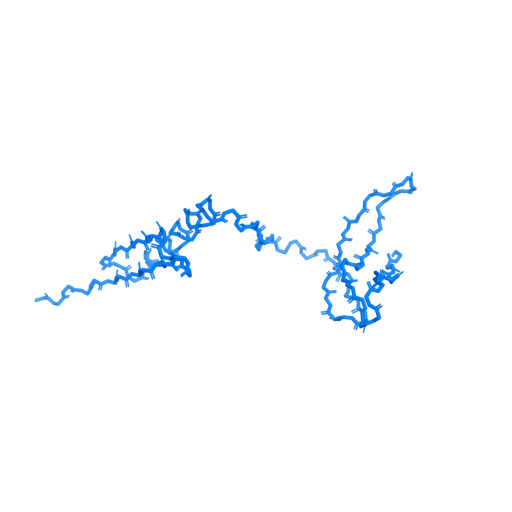5 86 ASN A O 1
ATOM 677 N N . ALA A 1 87 ? 21.575 -13.238 -5.982 1.00 79.00 87 ALA A N 1
ATOM 678 C CA . ALA A 1 87 ? 22.214 -13.721 -4.755 1.00 79.00 87 ALA A CA 1
ATOM 679 C C . ALA A 1 87 ? 23.597 -13.085 -4.504 1.00 79.00 87 ALA A C 1
ATOM 681 O O . ALA A 1 87 ? 23.959 -12.834 -3.359 1.00 79.00 87 ALA A O 1
ATOM 682 N N . ASP A 1 88 ? 24.323 -12.730 -5.568 1.00 81.44 88 ASP A N 1
ATOM 683 C CA . ASP A 1 88 ? 25.616 -12.035 -5.507 1.00 81.44 88 ASP A CA 1
ATOM 684 C C . ASP A 1 88 ? 25.503 -10.534 -5.162 1.00 81.44 88 ASP A C 1
ATOM 686 O O . ASP A 1 88 ? 26.493 -9.804 -5.170 1.00 81.44 88 ASP A O 1
ATOM 690 N N . GLY A 1 89 ? 24.290 -10.025 -4.916 1.00 81.00 89 GLY A N 1
ATOM 691 C CA . GLY A 1 89 ? 24.018 -8.614 -4.619 1.00 81.00 89 GLY A CA 1
ATOM 692 C C . GLY A 1 89 ? 24.009 -7.691 -5.845 1.00 81.00 89 GLY A C 1
ATOM 693 O O . GLY A 1 89 ? 23.611 -6.528 -5.732 1.00 81.00 89 GLY A O 1
ATOM 694 N N . GLY A 1 90 ? 24.399 -8.201 -7.017 1.00 85.38 90 GLY A N 1
ATOM 695 C CA . GLY A 1 90 ? 24.266 -7.516 -8.302 1.00 85.38 90 GLY A CA 1
ATOM 696 C C . GLY A 1 90 ? 22.806 -7.388 -8.747 1.00 85.38 90 GLY A C 1
ATOM 697 O O . GLY A 1 90 ? 21.958 -8.198 -8.384 1.00 85.38 90 GLY A O 1
ATOM 698 N N . TRP A 1 91 ? 22.496 -6.368 -9.544 1.00 80.44 91 TRP A N 1
ATOM 699 C CA . TRP A 1 91 ? 21.163 -6.215 -10.134 1.00 80.44 91 TRP A CA 1
ATOM 700 C C . TRP A 1 91 ? 20.932 -7.232 -11.249 1.00 80.44 91 TRP A C 1
ATOM 702 O O . TRP A 1 91 ? 21.834 -7.494 -12.048 1.00 80.44 91 TRP A O 1
ATOM 712 N N . CYS A 1 92 ? 19.713 -7.765 -11.330 1.00 83.56 92 CYS A N 1
ATOM 713 C CA . CYS A 1 92 ? 19.326 -8.669 -12.400 1.00 83.56 92 CYS A CA 1
ATOM 714 C C . CYS A 1 92 ? 19.462 -7.972 -13.760 1.00 83.56 92 CYS A C 1
ATOM 716 O O . CYS A 1 92 ? 18.856 -6.933 -14.018 1.00 83.56 92 CYS A O 1
ATOM 718 N N . THR A 1 93 ? 20.261 -8.556 -14.649 1.00 82.81 93 THR A N 1
ATOM 719 C CA . THR A 1 93 ? 20.533 -8.020 -15.992 1.00 82.81 93 THR A CA 1
ATOM 720 C C . THR A 1 93 ? 19.538 -8.514 -17.041 1.00 82.81 93 THR A C 1
ATOM 722 O O . THR A 1 93 ? 19.624 -8.120 -18.209 1.00 82.81 93 THR A O 1
ATOM 725 N N . TYR A 1 94 ? 18.582 -9.362 -16.643 1.00 81.62 94 TYR A N 1
ATOM 726 C CA . TYR A 1 94 ? 17.579 -9.908 -17.543 1.00 81.62 94 TYR A CA 1
ATOM 727 C C . TYR A 1 94 ? 16.630 -8.811 -18.041 1.00 81.62 94 TYR A C 1
ATOM 729 O O . TYR A 1 94 ? 15.965 -8.113 -17.265 1.00 81.62 94 TYR A O 1
ATOM 737 N N . LYS A 1 95 ? 16.559 -8.694 -19.367 1.00 77.06 95 LYS A N 1
ATOM 738 C CA . LYS A 1 95 ? 15.699 -7.771 -20.105 1.00 77.06 95 LYS A CA 1
ATOM 739 C C . LYS A 1 95 ? 14.900 -8.563 -21.134 1.00 77.06 95 LYS A C 1
ATOM 741 O O . LYS A 1 95 ? 15.491 -9.285 -21.935 1.00 77.06 95 LYS A O 1
ATOM 746 N N . ALA A 1 96 ? 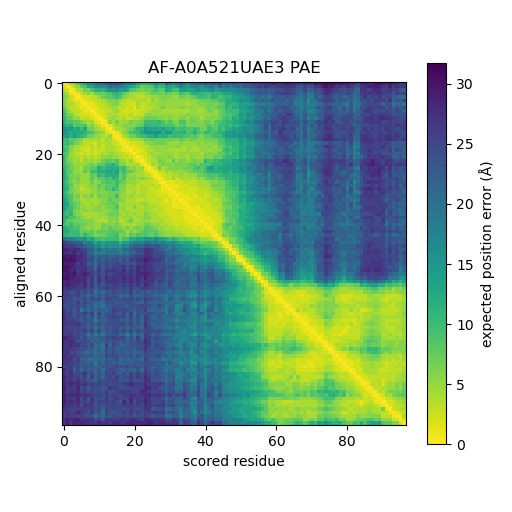13.581 -8.433 -21.096 1.00 70.81 96 ALA A N 1
ATOM 747 C CA . ALA A 1 96 ? 12.708 -8.994 -22.116 1.00 70.81 96 ALA A CA 1
ATOM 748 C C . ALA A 1 96 ? 12.499 -7.925 -23.196 1.00 70.81 96 ALA A C 1
ATOM 750 O O . ALA A 1 96 ? 12.362 -6.735 -22.883 1.00 70.81 96 ALA A O 1
ATOM 751 N N . GLN A 1 97 ? 12.616 -8.361 -24.449 1.00 61.97 97 GLN A N 1
ATOM 752 C CA . GLN A 1 97 ? 12.680 -7.515 -25.640 1.00 61.97 97 GLN A CA 1
ATOM 753 C C . GLN A 1 97 ? 11.285 -7.090 -26.092 1.00 61.97 97 GLN A C 1
ATOM 755 O O . GLN A 1 97 ? 10.367 -7.933 -25.996 1.00 61.97 97 GLN A O 1
#

pLDDT: mean 74.25, std 12.04, range [42.81, 87.5]

Nearest PDB structures (foldseek):
  1nei-assembly1_B  TM=4.924E-01  e=6.180E-01  Escherichia coli
  6i3r-assembly1_A  TM=4.347E-01  e=6.417E+00  Drosophila melanogaster

Mean predicted aligned error: 14.74 Å

Sequence (97 aa):
MAQITYQVTLSTDDGKFAVTAQTGDPQSVKRALAGARQIYDELTGEPQSKPKEQIQEDIPVCPEHNQPMVKQRGKYGTFWSCHQKNADGGWCTYKAQ

Secondary structure (DSSP, 8-state):
-----EEEEEE-TTSS-EEEEEES-TTHHHHHHHHHHHHHHHHHT--------------PBPTTT--B-EEEEETTEEEEE--PBPTTSPBP--EE-

Foldseek 3Di:
DDQDKDKDWDADPVRPDIFIFIDSDPVCVVVSVVVSVVVVCVVVVPPPPDPPPDPPDPQDADPQPRHGWDFDQDPVGTWTDDQDADPVRHGGPDTDD

Solvent-accessible surface area (backbone atoms only — not comparable to full-atom values): 6283 Å² total; per-residue (Å²): 134,90,80,61,71,50,74,49,76,51,66,45,94,86,64,83,48,73,43,74,39,75,38,72,44,81,76,52,44,60,57,42,50,54,51,45,47,54,54,48,33,68,74,68,64,54,77,78,79,66,83,67,76,77,71,86,60,92,64,60,60,35,89,90,73,76,40,76,35,47,83,42,77,57,100,90,45,76,43,33,34,42,92,47,65,43,96,88,69,44,71,43,82,59,64,56,130